Protein AF-A0A2K4FHA2-F1 (afdb_monomer_lite)

pLDDT: mean 77.06, std 17.83, range [34.06, 94.88]

Foldseek 3Di:
DDDDDAADCPVQFDDPVRVQVVLCVVLVNPDWDDWDADPQFGTKTWDQDPLGIKIWGFGQPPPPDPAIKIKIFARCSVVVHPDTDIRITGHHDD

Structure (mmCIF, N/CA/C/O backbone):
data_AF-A0A2K4FHA2-F1
#
_entry.id   AF-A0A2K4FHA2-F1
#
loop_
_atom_site.group_PDB
_atom_site.id
_atom_site.type_symbol
_atom_site.label_atom_id
_atom_site.label_alt_id
_atom_site.label_comp_id
_atom_site.label_asym_id
_atom_site.label_entity_id
_atom_site.label_seq_id
_atom_site.pdbx_PDB_ins_code
_atom_site.Cartn_x
_atom_site.Cartn_y
_atom_site.Cartn_z
_atom_site.occupancy
_atom_site.B_iso_or_equiv
_atom_site.auth_seq_id
_atom_site.auth_comp_id
_atom_site.auth_asym_id
_atom_site.auth_atom_id
_atom_site.pdbx_PDB_model_num
ATOM 1 N N . MET A 1 1 ? 4.960 15.820 13.694 1.00 34.12 1 MET A N 1
ATOM 2 C CA . MET A 1 1 ? 4.638 16.359 12.355 1.00 34.12 1 MET A CA 1
ATOM 3 C C . MET A 1 1 ? 3.857 15.300 11.594 1.00 34.12 1 MET A C 1
ATOM 5 O O . MET A 1 1 ? 4.379 14.211 11.418 1.00 34.12 1 MET A O 1
ATOM 9 N N . ARG A 1 2 ? 2.606 15.574 11.211 1.00 34.06 2 ARG A N 1
ATOM 10 C CA . ARG A 1 2 ? 1.860 14.759 10.237 1.00 34.06 2 ARG A CA 1
ATOM 11 C C . ARG A 1 2 ? 2.065 15.405 8.865 1.00 34.06 2 ARG A C 1
ATOM 13 O O . ARG A 1 2 ? 1.871 16.620 8.794 1.00 34.06 2 ARG A O 1
ATOM 20 N N . PRO A 1 3 ? 2.449 14.678 7.803 1.00 38.53 3 PRO A N 1
ATOM 21 C CA . PRO A 1 3 ? 2.496 15.283 6.487 1.00 38.53 3 PRO A CA 1
ATOM 22 C C . PRO A 1 3 ? 1.062 15.492 6.000 1.00 38.53 3 PRO A C 1
ATOM 24 O O . PRO A 1 3 ? 0.303 14.541 5.811 1.00 38.53 3 PRO A O 1
ATOM 27 N N . ALA A 1 4 ? 0.692 16.759 5.832 1.00 39.78 4 ALA A N 1
ATOM 28 C CA . ALA A 1 4 ? -0.410 17.147 4.972 1.00 39.78 4 ALA A CA 1
ATOM 29 C C . ALA A 1 4 ? 0.001 16.800 3.533 1.00 39.78 4 ALA A C 1
ATOM 31 O O . ALA A 1 4 ? 1.063 17.226 3.086 1.00 39.78 4 ALA A O 1
ATOM 32 N N . ASN A 1 5 ? -0.838 16.029 2.838 1.00 40.69 5 ASN A N 1
ATOM 33 C CA . ASN A 1 5 ? -0.672 15.576 1.450 1.00 40.69 5 ASN A CA 1
ATOM 34 C C . ASN A 1 5 ? 0.266 14.365 1.254 1.00 40.69 5 ASN A C 1
ATOM 36 O O . ASN A 1 5 ? 1.342 14.478 0.683 1.00 40.69 5 ASN A O 1
ATOM 40 N N . GLY A 1 6 ? -0.182 13.187 1.696 1.00 41.66 6 GLY A N 1
ATOM 41 C CA . GLY A 1 6 ? -0.290 11.972 0.864 1.00 41.66 6 GLY A CA 1
ATOM 42 C C . GLY A 1 6 ? 0.917 11.344 0.147 1.00 41.66 6 GLY A C 1
ATOM 43 O O . GLY A 1 6 ? 0.723 10.288 -0.439 1.00 41.66 6 GLY A O 1
ATOM 44 N N . CYS A 1 7 ? 2.124 11.900 0.185 1.00 43.84 7 CYS A N 1
ATOM 45 C CA . CYS A 1 7 ? 3.322 11.273 -0.376 1.00 43.84 7 CYS A CA 1
ATOM 46 C C . CYS A 1 7 ? 4.504 11.561 0.555 1.00 43.84 7 CYS A C 1
ATOM 48 O O . CYS A 1 7 ? 4.885 12.727 0.688 1.00 43.84 7 CYS A O 1
ATOM 50 N N . PRO A 1 8 ? 5.114 10.550 1.201 1.00 49.47 8 PRO A N 1
ATOM 51 C CA . PRO A 1 8 ? 6.426 10.748 1.795 1.00 49.47 8 PRO A CA 1
ATOM 52 C C . PRO A 1 8 ? 7.362 11.174 0.657 1.00 49.47 8 PRO A C 1
ATOM 54 O O . PRO A 1 8 ? 7.444 10.493 -0.366 1.00 49.47 8 PRO A O 1
ATOM 57 N N . LEU A 1 9 ? 7.996 12.343 0.782 1.00 47.25 9 LEU A N 1
ATOM 58 C CA . LEU A 1 9 ? 9.022 12.788 -0.156 1.00 47.25 9 LEU A CA 1
ATOM 59 C C . LEU A 1 9 ? 10.210 11.820 -0.063 1.00 47.25 9 LEU A C 1
ATOM 61 O O . LEU A 1 9 ? 11.130 12.028 0.723 1.00 47.25 9 LEU A O 1
ATOM 65 N N . PHE A 1 10 ? 10.207 10.766 -0.873 1.00 55.12 10 PHE A N 1
ATOM 66 C CA . PHE A 1 10 ? 11.429 10.045 -1.204 1.00 55.12 10 PHE A CA 1
ATOM 67 C C . PHE A 1 10 ? 12.145 10.883 -2.260 1.00 55.12 10 PHE A C 1
ATOM 69 O O . PHE A 1 10 ? 11.933 10.708 -3.458 1.00 55.12 10 PHE A O 1
ATOM 76 N N . SER A 1 11 ? 12.939 11.859 -1.819 1.00 49.31 11 SER A N 1
ATOM 77 C CA . SER A 1 11 ? 13.608 12.852 -2.676 1.00 49.31 11 SER A CA 1
ATOM 78 C C . SER A 1 11 ? 14.547 12.248 -3.738 1.00 49.31 11 SER A C 1
ATOM 80 O O . SER A 1 11 ? 15.005 12.966 -4.623 1.00 49.31 11 SER A O 1
ATOM 82 N N . SER A 1 12 ? 14.808 10.938 -3.679 1.00 57.34 12 SER A N 1
ATOM 83 C CA . SER A 1 12 ? 15.630 10.176 -4.631 1.00 57.34 12 SER A CA 1
ATOM 84 C C . SER A 1 12 ? 14.922 8.926 -5.185 1.00 57.34 12 SER A C 1
ATOM 86 O O . SER A 1 12 ? 15.545 8.119 -5.866 1.00 57.34 12 SER A O 1
ATOM 88 N N . GLY A 1 13 ? 13.617 8.777 -4.928 1.00 66.06 13 GLY A N 1
ATOM 89 C CA . GLY A 1 13 ? 12.881 7.524 -5.108 1.00 66.06 13 GLY A CA 1
ATOM 90 C C . GLY A 1 13 ? 13.014 6.606 -3.890 1.00 66.06 13 GLY A C 1
ATOM 91 O O . GLY A 1 13 ? 13.985 6.692 -3.144 1.00 66.06 13 GLY A O 1
ATOM 92 N N . ALA A 1 14 ? 12.000 5.778 -3.647 1.00 73.81 14 ALA A N 1
ATOM 93 C CA . ALA A 1 14 ? 12.005 4.869 -2.502 1.00 73.81 14 ALA A CA 1
ATOM 94 C C . ALA A 1 14 ? 12.823 3.613 -2.822 1.00 73.81 14 ALA A C 1
ATOM 96 O O . ALA A 1 14 ? 12.814 3.144 -3.959 1.00 73.81 14 ALA A O 1
ATOM 97 N N . THR A 1 15 ? 13.488 3.036 -1.829 1.00 81.94 15 THR A N 1
ATOM 98 C CA . THR A 1 15 ? 14.054 1.683 -1.919 1.00 81.94 15 THR A CA 1
ATOM 99 C C . THR A 1 15 ? 13.021 0.632 -1.508 1.00 81.94 15 THR A C 1
ATOM 101 O O . THR A 1 15 ? 12.103 0.911 -0.735 1.00 81.94 15 THR A O 1
ATOM 104 N N . ASP A 1 16 ? 13.181 -0.619 -1.956 1.00 82.94 16 ASP A N 1
ATOM 105 C CA . ASP A 1 16 ? 12.325 -1.733 -1.519 1.00 82.94 16 ASP A CA 1
ATOM 106 C C . ASP A 1 16 ? 12.269 -1.879 0.010 1.00 82.94 16 ASP A C 1
ATOM 108 O O . ASP A 1 16 ? 11.233 -2.255 0.560 1.00 82.94 16 ASP A O 1
ATOM 112 N N . VAL A 1 17 ? 13.379 -1.589 0.698 1.00 84.75 17 VAL A N 1
ATOM 113 C CA . VAL A 1 17 ? 13.472 -1.668 2.162 1.00 84.75 17 VAL A CA 1
ATOM 114 C C . VAL A 1 17 ? 12.603 -0.596 2.812 1.00 84.75 17 VAL A C 1
ATOM 116 O O . VAL A 1 17 ? 11.794 -0.922 3.678 1.00 84.75 17 VAL A O 1
ATOM 119 N N . GLU A 1 18 ? 12.705 0.654 2.359 1.00 86.06 18 GLU A N 1
ATOM 120 C CA . GLU A 1 18 ? 11.915 1.765 2.901 1.00 86.06 18 GLU A CA 1
ATOM 121 C C . GLU A 1 18 ? 10.418 1.570 2.670 1.00 86.06 18 GLU A C 1
ATOM 123 O O . GLU A 1 18 ? 9.619 1.807 3.574 1.00 86.06 18 GLU A O 1
ATOM 128 N N . VAL A 1 19 ? 10.021 1.081 1.491 1.00 87.19 19 VAL A N 1
ATOM 129 C CA . VAL A 1 19 ? 8.608 0.803 1.206 1.00 87.19 19 VAL A CA 1
ATOM 130 C C . VAL A 1 19 ? 8.062 -0.286 2.131 1.00 87.19 19 VAL A C 1
ATOM 132 O O . VAL A 1 19 ? 6.970 -0.146 2.685 1.00 87.19 19 VAL A O 1
ATOM 135 N N . LYS A 1 20 ? 8.812 -1.377 2.323 1.00 89.00 20 LYS A N 1
ATOM 136 C CA . LYS A 1 20 ? 8.404 -2.484 3.202 1.00 89.00 20 LYS A CA 1
ATOM 137 C C . LYS A 1 20 ? 8.357 -2.054 4.667 1.00 89.00 20 LYS A C 1
ATOM 139 O O . LYS A 1 20 ? 7.439 -2.450 5.388 1.00 89.00 20 LYS A O 1
ATOM 144 N N . GLN A 1 21 ? 9.307 -1.227 5.100 1.00 89.31 21 GLN A N 1
ATOM 145 C CA . GLN A 1 21 ? 9.303 -0.657 6.443 1.00 89.31 21 GLN A CA 1
ATOM 146 C C . GLN A 1 21 ? 8.085 0.247 6.643 1.00 89.31 21 GLN A C 1
ATOM 148 O O . GLN A 1 21 ? 7.322 0.029 7.581 1.00 89.31 21 GLN A O 1
ATOM 153 N N . TYR A 1 22 ? 7.834 1.175 5.716 1.00 89.81 22 TYR A N 1
ATOM 154 C CA . TYR A 1 22 ? 6.661 2.045 5.761 1.00 89.81 22 TYR A CA 1
ATOM 155 C C . TYR A 1 22 ? 5.354 1.243 5.806 1.00 89.81 22 TYR A C 1
ATOM 157 O O . TYR A 1 22 ? 4.464 1.551 6.591 1.00 89.81 22 TYR A O 1
ATOM 165 N N . PHE A 1 23 ? 5.234 0.174 5.013 1.00 91.56 23 PHE A N 1
ATOM 166 C CA . PHE A 1 23 ? 4.065 -0.709 5.050 1.00 91.56 23 PHE A CA 1
ATOM 167 C C . PHE A 1 23 ? 3.902 -1.434 6.396 1.00 91.56 23 PHE A C 1
ATOM 169 O O . PHE A 1 23 ? 2.782 -1.595 6.884 1.00 91.56 23 PHE A O 1
ATOM 176 N N . SER A 1 24 ? 5.003 -1.849 7.024 1.00 91.06 24 SER A N 1
ATOM 177 C CA . SER A 1 24 ? 4.969 -2.486 8.350 1.00 91.06 24 SER A CA 1
ATOM 178 C C . SER A 1 24 ? 4.509 -1.494 9.423 1.00 91.06 24 SER A C 1
ATOM 180 O O . SER A 1 24 ? 3.615 -1.806 10.207 1.00 91.06 24 SER A O 1
ATOM 182 N N . GLU A 1 25 ? 5.047 -0.272 9.397 1.00 90.75 25 GLU A N 1
ATOM 183 C CA . GLU A 1 25 ? 4.657 0.823 10.293 1.00 90.75 25 GLU A CA 1
ATOM 184 C C . GLU A 1 25 ? 3.187 1.222 10.098 1.00 90.75 25 GLU A C 1
ATOM 186 O O . GLU A 1 25 ? 2.448 1.350 11.073 1.00 90.75 25 GLU A O 1
ATOM 191 N N . LEU A 1 26 ? 2.737 1.348 8.844 1.00 89.75 26 LEU A N 1
ATOM 192 C CA . LEU A 1 26 ? 1.358 1.699 8.495 1.00 89.75 26 LEU A CA 1
ATOM 193 C C . LEU A 1 26 ? 0.347 0.662 8.998 1.00 89.75 26 LEU A C 1
ATOM 195 O O . LEU A 1 26 ? -0.752 1.020 9.410 1.00 89.75 26 LEU A O 1
ATOM 199 N N . THR A 1 27 ? 0.708 -0.619 8.952 1.00 90.50 27 THR A N 1
ATOM 200 C CA . THR A 1 27 ? -0.183 -1.723 9.334 1.00 90.50 27 THR A CA 1
ATOM 201 C C . THR A 1 27 ? -0.058 -2.130 10.802 1.00 90.50 27 THR A C 1
ATOM 203 O O . THR A 1 27 ? -0.797 -3.004 11.253 1.00 90.50 27 THR A O 1
ATOM 206 N N . GLY A 1 28 ? 0.881 -1.537 11.549 1.00 88.50 28 GLY A N 1
ATOM 207 C CA . GLY A 1 28 ? 1.191 -1.930 12.925 1.00 88.50 28 GLY A CA 1
ATOM 208 C C . GLY A 1 28 ? 1.762 -3.348 13.051 1.00 88.50 28 GLY A C 1
ATOM 209 O O . GLY A 1 28 ? 1.751 -3.917 14.142 1.00 88.50 28 GLY A O 1
ATOM 210 N N . SER A 1 29 ? 2.241 -3.940 11.953 1.00 84.25 29 SER A N 1
ATOM 211 C CA . SER A 1 29 ? 2.824 -5.282 11.965 1.00 84.25 29 SER A CA 1
ATOM 212 C C . SER A 1 29 ? 4.284 -5.231 12.391 1.00 84.25 29 SER A C 1
ATOM 214 O O . SER A 1 29 ? 5.099 -4.546 11.781 1.00 84.25 29 SER A O 1
ATOM 216 N N . THR A 1 30 ? 4.645 -6.016 13.409 1.00 79.00 30 THR A N 1
ATOM 217 C CA . THR A 1 30 ? 6.032 -6.133 13.897 1.00 79.00 30 THR A CA 1
ATOM 218 C C . THR A 1 30 ? 6.963 -6.778 12.865 1.00 79.00 30 THR A C 1
ATOM 220 O O . THR A 1 30 ? 8.183 -6.661 12.954 1.00 79.00 30 THR A O 1
ATOM 223 N N . SER A 1 31 ? 6.412 -7.495 11.885 1.00 80.19 31 SER A N 1
ATOM 224 C CA . SER A 1 31 ? 7.171 -8.109 10.798 1.00 80.19 31 SER A CA 1
ATOM 225 C C . SER A 1 31 ? 6.328 -8.200 9.534 1.00 80.19 31 SER A C 1
ATOM 227 O O . SER A 1 31 ? 5.122 -8.441 9.594 1.00 80.19 31 SER A O 1
ATOM 229 N N . LEU A 1 32 ? 6.984 -8.032 8.388 1.00 85.44 32 LEU A N 1
ATOM 230 C CA . LEU A 1 32 ? 6.359 -8.187 7.083 1.00 85.44 32 LEU A CA 1
ATOM 231 C C . LEU A 1 32 ? 5.948 -9.663 6.887 1.00 85.44 32 LEU A C 1
ATOM 233 O O . LEU A 1 32 ? 6.773 -10.550 7.130 1.00 85.44 32 LEU A O 1
ATOM 237 N N . PRO A 1 33 ? 4.717 -9.960 6.439 1.00 88.69 33 PRO A N 1
ATOM 238 C CA . PRO A 1 33 ? 4.316 -11.330 6.132 1.00 88.69 33 PRO A CA 1
ATOM 239 C C . PRO A 1 33 ? 5.146 -11.907 4.976 1.00 88.69 33 PRO A C 1
ATOM 241 O O . PRO A 1 33 ? 5.773 -11.175 4.208 1.00 88.69 33 PRO A O 1
ATOM 244 N N . SER A 1 34 ? 5.128 -13.230 4.811 1.00 89.19 34 SER A N 1
ATOM 245 C CA . SER A 1 34 ? 5.765 -13.859 3.650 1.00 89.19 34 SER A CA 1
ATOM 246 C C . SER A 1 34 ? 5.124 -13.360 2.344 1.00 89.19 34 SER A C 1
ATOM 248 O O . SER A 1 34 ? 3.890 -13.314 2.258 1.00 89.19 34 SER A O 1
ATOM 250 N N . PRO A 1 35 ? 5.927 -12.998 1.326 1.00 90.50 35 PRO A N 1
ATOM 251 C CA . PRO A 1 35 ? 5.394 -12.551 0.048 1.00 90.50 35 PRO A CA 1
ATOM 252 C C . PRO A 1 35 ? 4.620 -13.670 -0.646 1.00 90.50 35 PRO A C 1
ATOM 254 O O . PRO A 1 35 ? 4.989 -14.844 -0.590 1.00 90.50 35 PRO A O 1
ATOM 257 N N . ARG A 1 36 ? 3.567 -13.282 -1.361 1.00 91.12 36 ARG A N 1
ATOM 258 C CA . ARG A 1 36 ? 2.901 -14.103 -2.370 1.00 91.12 36 ARG A CA 1
ATOM 259 C C . ARG A 1 36 ? 3.361 -13.637 -3.743 1.00 91.12 36 ARG A C 1
ATOM 261 O O . ARG A 1 36 ? 2.961 -12.566 -4.197 1.00 91.12 36 ARG A O 1
ATOM 268 N N . THR A 1 37 ? 4.181 -14.445 -4.400 1.00 87.75 37 THR A N 1
ATOM 269 C CA . THR A 1 37 ? 4.640 -14.170 -5.762 1.00 87.75 37 THR A CA 1
ATOM 270 C C . THR A 1 37 ? 3.553 -14.536 -6.765 1.00 87.75 37 THR A C 1
ATOM 272 O O . THR A 1 37 ? 3.077 -15.670 -6.803 1.00 87.75 37 THR A O 1
ATOM 275 N N . ILE A 1 38 ? 3.168 -13.578 -7.604 1.00 84.00 38 ILE A N 1
ATOM 276 C CA . ILE A 1 38 ? 2.260 -13.793 -8.727 1.00 84.00 38 ILE A CA 1
ATOM 277 C C . ILE A 1 38 ? 3.091 -13.886 -10.004 1.00 84.00 38 ILE A C 1
ATOM 279 O O . ILE A 1 38 ? 3.712 -12.906 -10.426 1.00 84.00 38 ILE A O 1
ATOM 283 N N . SER A 1 39 ? 3.095 -15.066 -10.630 1.00 81.12 39 SER A N 1
ATOM 284 C CA . SER A 1 39 ? 3.849 -15.333 -11.858 1.00 81.12 39 SER A CA 1
ATOM 285 C C . SER A 1 39 ? 3.561 -14.282 -12.934 1.00 81.12 39 SER A C 1
ATOM 287 O O . SER A 1 39 ? 2.409 -14.030 -13.283 1.00 81.12 39 SER A O 1
ATOM 289 N N . GLY A 1 40 ? 4.623 -13.652 -13.444 1.00 79.31 40 GLY A N 1
ATOM 290 C CA . GLY A 1 40 ? 4.542 -12.622 -14.484 1.00 79.31 40 GLY A CA 1
ATOM 291 C C . GLY A 1 40 ? 4.045 -11.245 -14.022 1.00 79.31 40 GLY A C 1
ATOM 292 O O . GLY A 1 40 ? 3.940 -10.354 -14.860 1.00 79.31 40 GLY A O 1
ATOM 293 N N . LYS A 1 41 ? 3.745 -11.045 -12.729 1.00 78.12 41 LYS A N 1
ATOM 294 C CA . LYS A 1 41 ? 3.332 -9.739 -12.180 1.00 78.12 41 LYS A CA 1
ATOM 295 C C . LYS A 1 41 ? 4.290 -9.209 -11.118 1.00 78.12 41 LYS A C 1
ATOM 297 O O . LYS A 1 41 ? 4.668 -8.049 -11.216 1.00 78.12 41 LYS A O 1
ATOM 302 N N . GLY A 1 42 ? 4.685 -10.044 -10.155 1.00 83.69 42 GLY A N 1
ATOM 303 C CA . GLY A 1 42 ? 5.587 -9.684 -9.055 1.00 83.69 42 GLY A CA 1
ATOM 304 C C . GLY A 1 42 ? 5.035 -10.078 -7.684 1.00 83.69 42 GLY A C 1
ATOM 305 O O . GLY A 1 42 ? 4.145 -10.926 -7.592 1.00 83.69 42 GLY A O 1
ATOM 306 N N . ASP A 1 43 ? 5.574 -9.486 -6.620 1.00 88.00 43 ASP A N 1
ATOM 307 C CA . ASP A 1 43 ? 5.268 -9.874 -5.238 1.00 88.00 43 ASP A CA 1
ATOM 308 C C . ASP A 1 43 ? 4.144 -9.050 -4.610 1.00 88.00 43 ASP A C 1
ATOM 310 O O . ASP A 1 43 ? 3.992 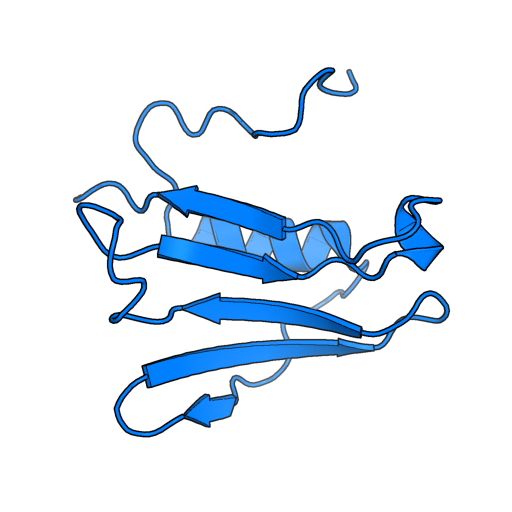-7.851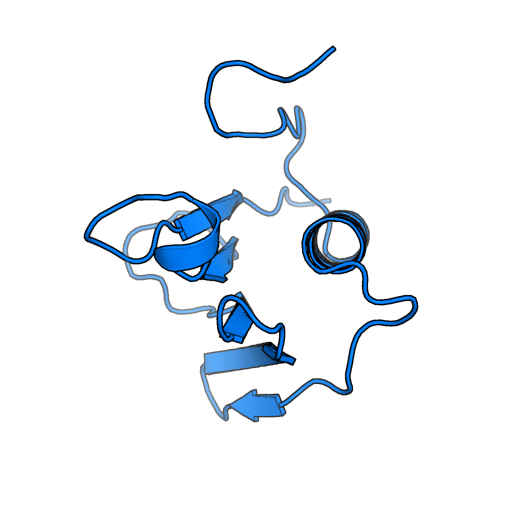 -4.870 1.00 88.00 43 ASP A O 1
ATOM 314 N N . ILE A 1 44 ? 3.381 -9.712 -3.737 1.00 91.56 44 ILE A N 1
ATOM 315 C CA . ILE A 1 44 ? 2.322 -9.110 -2.931 1.00 91.56 44 ILE A CA 1
ATOM 316 C C . ILE A 1 44 ? 2.507 -9.477 -1.457 1.00 91.56 44 ILE A C 1
ATOM 318 O O . ILE A 1 44 ? 2.692 -10.643 -1.115 1.00 91.56 44 ILE A O 1
ATOM 322 N N . TYR A 1 45 ? 2.361 -8.494 -0.579 1.00 93.31 45 TYR A N 1
ATOM 323 C CA . TYR A 1 45 ? 2.263 -8.660 0.866 1.00 93.31 45 TYR A CA 1
ATOM 324 C C . TYR A 1 45 ? 0.873 -8.236 1.321 1.00 93.31 45 TYR A C 1
ATOM 326 O O . TYR A 1 45 ? 0.383 -7.186 0.910 1.00 93.31 45 TYR A O 1
ATOM 334 N N . VAL A 1 46 ? 0.234 -9.040 2.168 1.00 94.38 46 VAL A N 1
ATOM 335 C CA . VAL A 1 46 ? -1.114 -8.753 2.675 1.00 94.38 46 VAL A CA 1
ATOM 336 C C . VAL A 1 46 ? -1.094 -8.806 4.190 1.00 94.38 46 VAL A C 1
ATOM 338 O O . VAL A 1 46 ? -0.725 -9.832 4.759 1.00 94.38 46 VAL A O 1
ATOM 341 N N . VAL A 1 47 ? -1.528 -7.720 4.823 1.00 94.50 47 VAL A N 1
ATOM 342 C CA . VAL A 1 47 ? -1.757 -7.655 6.267 1.00 94.50 47 VAL A CA 1
ATOM 343 C C . VAL A 1 47 ? -3.238 -7.404 6.509 1.00 94.50 47 VAL A C 1
ATOM 345 O O . VAL A 1 47 ? -3.808 -6.440 5.997 1.00 94.50 47 VAL A O 1
ATOM 348 N N . SER A 1 48 ? -3.858 -8.277 7.296 1.00 92.69 48 SER A N 1
ATOM 349 C CA . SER A 1 48 ? -5.244 -8.121 7.728 1.00 92.69 48 SER A CA 1
ATOM 350 C C . SER A 1 48 ? -5.297 -7.352 9.040 1.00 92.69 48 SER A C 1
ATOM 352 O O . SER A 1 48 ? -4.699 -7.769 10.030 1.00 92.69 48 SER A O 1
ATOM 354 N N . THR A 1 49 ? -6.041 -6.250 9.055 1.00 89.38 49 THR A N 1
ATOM 355 C CA . THR A 1 49 ? -6.342 -5.468 10.257 1.00 89.38 49 THR A CA 1
ATOM 356 C C . THR A 1 49 ? -7.858 -5.459 10.500 1.00 89.38 49 THR A C 1
ATOM 358 O O . THR A 1 49 ? -8.626 -5.833 9.607 1.00 89.38 49 THR A O 1
ATOM 361 N N . PRO A 1 50 ? -8.336 -5.018 11.680 1.00 90.94 50 PRO A N 1
ATOM 362 C CA . PRO A 1 50 ? -9.771 -4.842 11.929 1.00 90.94 50 PRO A CA 1
ATOM 363 C C . PRO A 1 50 ? -10.463 -3.887 10.943 1.00 90.94 50 PRO A C 1
ATOM 365 O O . PRO A 1 50 ? -11.667 -3.983 10.728 1.00 90.94 50 PRO A O 1
ATOM 368 N N . GLU A 1 51 ? -9.704 -2.980 10.327 1.00 88.44 51 GLU A N 1
ATOM 369 C CA . GLU A 1 51 ? -10.197 -2.012 9.342 1.00 88.44 51 GLU A CA 1
ATOM 370 C C . GLU A 1 51 ? -10.210 -2.585 7.914 1.00 88.44 51 GLU A C 1
ATOM 372 O O . GLU A 1 51 ? -10.736 -1.963 6.992 1.00 88.44 51 GLU A O 1
ATOM 377 N N . GLY A 1 52 ? -9.649 -3.778 7.712 1.00 91.69 52 GLY A N 1
ATOM 378 C CA . GLY A 1 52 ? -9.597 -4.469 6.431 1.00 91.69 52 GLY A CA 1
ATOM 379 C C . GLY A 1 52 ? -8.183 -4.875 6.030 1.00 91.69 52 GLY A C 1
ATOM 380 O O . GLY A 1 52 ? -7.240 -4.850 6.817 1.00 91.69 52 GLY A O 1
ATOM 381 N N . ASN A 1 53 ? -8.037 -5.282 4.771 1.00 94.12 53 ASN A N 1
ATOM 382 C CA . ASN A 1 53 ? -6.760 -5.760 4.256 1.00 94.12 53 ASN A CA 1
ATOM 383 C C . ASN A 1 53 ? -5.960 -4.615 3.643 1.00 94.12 53 ASN A C 1
ATOM 385 O O . ASN A 1 53 ? -6.407 -3.984 2.685 1.00 94.12 53 ASN A O 1
ATOM 389 N N . TYR A 1 54 ? -4.752 -4.425 4.153 1.00 94.88 54 TYR A N 1
ATOM 390 C CA . TYR A 1 54 ? -3.719 -3.631 3.512 1.00 94.88 54 TYR A CA 1
ATOM 391 C C . TYR A 1 54 ? -2.919 -4.530 2.575 1.00 94.88 54 TYR A C 1
ATOM 393 O O . TYR A 1 54 ? -2.520 -5.633 2.958 1.00 94.88 54 TYR A O 1
ATOM 401 N N . THR A 1 55 ? -2.682 -4.070 1.348 1.00 94.38 55 THR A N 1
ATOM 402 C CA . THR A 1 55 ? -1.960 -4.850 0.333 1.00 94.38 55 THR A CA 1
ATOM 403 C C . THR A 1 55 ? -0.805 -4.039 -0.227 1.00 94.38 55 THR A C 1
ATOM 405 O O . THR A 1 55 ? -1.033 -2.980 -0.789 1.00 94.38 55 THR A O 1
ATOM 408 N N . LEU A 1 56 ? 0.424 -4.536 -0.107 1.00 93.12 56 LEU A N 1
ATOM 409 C CA . LEU A 1 56 ? 1.605 -3.974 -0.760 1.00 93.12 56 LEU A CA 1
ATOM 410 C C . LEU A 1 56 ? 1.944 -4.823 -1.987 1.00 93.12 56 LEU A C 1
ATOM 412 O O . LEU A 1 56 ? 2.157 -6.024 -1.853 1.00 93.12 56 LEU A O 1
ATOM 416 N N . ARG A 1 57 ? 2.016 -4.215 -3.172 1.00 90.81 57 ARG A N 1
ATOM 417 C CA . ARG A 1 57 ? 2.262 -4.904 -4.450 1.00 90.81 57 ARG A CA 1
ATOM 418 C C . ARG A 1 57 ? 3.371 -4.240 -5.262 1.00 90.81 57 ARG A C 1
ATOM 420 O O . ARG A 1 57 ? 3.388 -3.016 -5.378 1.00 90.81 57 ARG A O 1
ATOM 427 N N . ASN A 1 58 ? 4.243 -5.04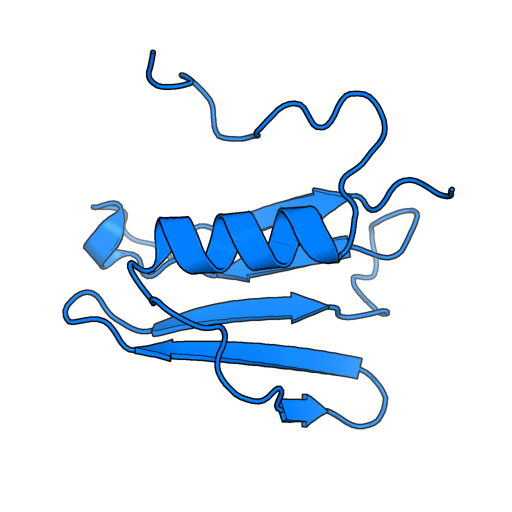9 -5.860 1.00 82.81 58 ASN A N 1
ATOM 428 C CA . ASN A 1 58 ? 5.225 -4.627 -6.865 1.00 82.81 58 ASN A CA 1
ATOM 429 C C . ASN A 1 58 ? 4.852 -5.248 -8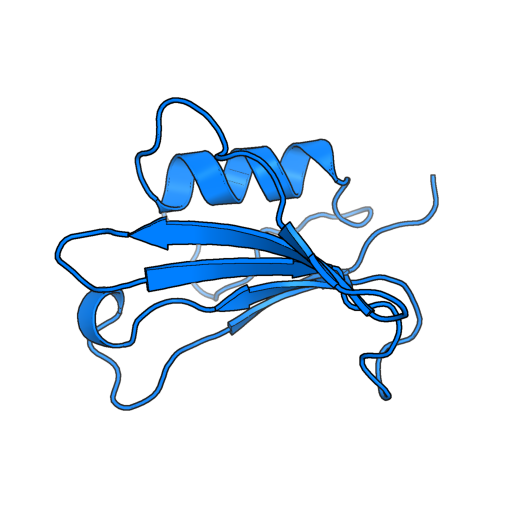.204 1.00 82.81 58 ASN A C 1
ATOM 431 O O . ASN A 1 58 ? 5.250 -6.374 -8.496 1.00 82.81 58 ASN A O 1
ATOM 435 N N . PHE A 1 59 ? 4.031 -4.553 -8.989 1.00 76.12 59 PHE A N 1
ATOM 436 C CA . PHE A 1 59 ? 3.658 -5.031 -10.314 1.00 76.12 59 PHE A CA 1
ATOM 437 C C . PHE A 1 59 ? 4.490 -4.334 -11.378 1.00 76.12 59 PHE A C 1
ATOM 439 O O . PHE A 1 59 ? 4.391 -3.127 -11.560 1.00 76.12 59 PHE A O 1
ATOM 446 N N . SER A 1 60 ? 5.271 -5.110 -12.130 1.00 58.16 60 SER A N 1
ATOM 447 C CA . SER A 1 60 ? 6.133 -4.590 -13.202 1.00 58.16 60 SER A CA 1
ATOM 448 C C . SER A 1 60 ? 5.354 -4.045 -14.411 1.00 58.16 60 SER A C 1
ATOM 450 O O . SER A 1 60 ? 5.948 -3.473 -15.319 1.00 58.16 60 SER A O 1
ATOM 452 N N . SER A 1 61 ? 4.029 -4.226 -14.438 1.00 53.22 61 SER A N 1
ATOM 453 C CA . SER A 1 61 ? 3.146 -3.884 -15.554 1.00 53.22 61 SER A CA 1
ATOM 454 C C . SER A 1 61 ? 2.156 -2.755 -15.245 1.00 53.22 61 SER A C 1
ATOM 456 O O . SER A 1 61 ? 1.095 -2.716 -15.869 1.00 53.22 61 SER A O 1
ATOM 458 N N . SER A 1 62 ? 2.423 -1.859 -14.287 1.00 52.94 62 SER A N 1
ATOM 459 C CA . SER A 1 62 ? 1.649 -0.614 -14.151 1.00 52.94 62 SER A CA 1
ATOM 460 C C . SER A 1 62 ? 1.848 0.212 -15.427 1.00 52.94 62 SER A C 1
ATOM 462 O O . SER A 1 62 ? 2.786 0.993 -15.561 1.00 52.94 62 SER A O 1
ATOM 464 N N . SER A 1 63 ? 0.972 -0.023 -16.404 1.00 44.59 63 SER A N 1
ATOM 465 C CA . SER A 1 63 ? 1.049 0.328 -17.828 1.00 44.59 63 SER A CA 1
ATOM 466 C C . SER A 1 63 ? 0.905 1.828 -18.133 1.00 44.59 63 SER A C 1
ATOM 468 O O . SER A 1 63 ? 0.313 2.218 -19.133 1.00 44.59 63 SER A O 1
ATOM 470 N N . GLY A 1 64 ? 1.452 2.677 -17.268 1.00 51.00 64 GLY A N 1
ATOM 471 C CA . GLY A 1 64 ? 1.486 4.130 -17.410 1.00 51.00 64 GLY A CA 1
ATOM 472 C C . GLY A 1 64 ? 2.541 4.823 -16.541 1.00 51.00 64 GLY A C 1
ATOM 473 O O . GLY A 1 64 ? 2.546 6.047 -16.482 1.00 51.00 64 GLY A O 1
ATOM 474 N N . GLN A 1 65 ? 3.422 4.079 -15.859 1.00 50.44 65 GLN A N 1
ATOM 475 C CA . GLN A 1 65 ? 4.505 4.641 -15.048 1.00 50.44 65 GLN A CA 1
ATOM 476 C C . GLN A 1 65 ? 5.868 4.294 -15.646 1.00 50.44 65 GLN A C 1
ATOM 478 O O . GLN A 1 65 ? 6.149 3.154 -16.009 1.00 50.44 65 GLN A O 1
ATOM 483 N N . THR A 1 66 ? 6.724 5.305 -15.751 1.00 52.62 66 THR A N 1
ATOM 484 C CA . THR A 1 66 ? 8.125 5.197 -16.160 1.00 52.62 66 THR A CA 1
ATOM 485 C C . THR A 1 66 ? 8.944 4.524 -15.052 1.00 52.62 66 THR A C 1
ATOM 487 O O . THR A 1 66 ? 9.687 5.196 -14.343 1.00 52.62 66 THR A O 1
ATOM 490 N N . GLY A 1 67 ? 8.785 3.210 -14.871 1.00 57.78 67 GLY A N 1
ATOM 491 C CA . GLY A 1 67 ? 9.630 2.395 -13.990 1.00 57.78 67 GLY A CA 1
ATOM 492 C C . GLY A 1 67 ? 8.879 1.520 -12.977 1.00 57.78 67 GLY A C 1
ATOM 493 O O . GLY A 1 67 ? 7.662 1.642 -12.829 1.00 57.78 67 GLY A O 1
ATOM 494 N N . PRO A 1 68 ? 9.604 0.614 -12.291 1.00 64.12 68 PRO A N 1
ATOM 495 C CA . PRO A 1 68 ? 9.046 -0.225 -11.235 1.00 64.12 68 PRO A CA 1
ATOM 496 C C . PRO A 1 68 ? 8.488 0.642 -10.101 1.00 64.12 68 PRO A C 1
ATOM 498 O O . PRO A 1 68 ? 9.134 1.585 -9.641 1.00 64.12 68 PRO A O 1
ATOM 501 N N . ALA A 1 69 ? 7.276 0.318 -9.656 1.00 75.06 69 ALA A N 1
ATOM 502 C CA . ALA A 1 69 ? 6.599 1.041 -8.594 1.00 75.06 69 ALA A CA 1
ATOM 503 C C . ALA A 1 69 ? 5.968 0.065 -7.606 1.00 75.06 69 ALA A C 1
ATOM 505 O O . ALA A 1 69 ? 5.290 -0.892 -7.992 1.00 75.06 69 ALA A O 1
ATOM 506 N N . TRP A 1 70 ? 6.141 0.354 -6.322 1.00 86.50 70 TRP A N 1
ATOM 507 C CA . TRP A 1 70 ? 5.355 -0.297 -5.289 1.00 86.50 70 TRP A CA 1
ATOM 508 C C . TRP A 1 70 ? 4.059 0.478 -5.070 1.00 86.50 70 TRP A C 1
ATOM 510 O O . TRP A 1 70 ? 4.031 1.707 -5.120 1.00 86.50 70 TRP A O 1
ATOM 520 N N . THR A 1 71 ? 2.970 -0.236 -4.822 1.00 88.44 71 THR A N 1
ATOM 521 C CA . THR A 1 71 ? 1.672 0.355 -4.481 1.00 88.44 71 THR A CA 1
ATOM 522 C C . THR A 1 71 ? 1.157 -0.265 -3.193 1.00 88.44 71 THR A C 1
ATOM 524 O O . THR A 1 71 ? 1.216 -1.484 -3.045 1.00 88.44 71 THR A O 1
ATOM 527 N N . ILE A 1 72 ? 0.643 0.559 -2.282 1.00 91.62 72 ILE A N 1
ATOM 528 C CA . ILE A 1 72 ? -0.108 0.118 -1.107 1.00 91.62 72 ILE A CA 1
ATOM 529 C C . ILE A 1 72 ? -1.587 0.413 -1.345 1.00 91.62 72 ILE A C 1
ATOM 531 O O . ILE A 1 72 ? -1.966 1.577 -1.455 1.00 91.62 72 ILE A O 1
ATOM 535 N N . ASP A 1 73 ? -2.414 -0.626 -1.399 1.00 92.31 73 ASP A N 1
ATOM 536 C CA . ASP A 1 73 ? -3.866 -0.509 -1.297 1.00 92.31 73 ASP A CA 1
ATOM 537 C C . ASP A 1 73 ? -4.245 -0.390 0.188 1.00 92.31 73 ASP A C 1
ATOM 539 O O . ASP A 1 73 ? -3.942 -1.282 0.990 1.00 92.31 73 ASP A O 1
ATOM 543 N N . VAL A 1 74 ? -4.910 0.707 0.553 1.00 92.94 74 VAL A N 1
ATOM 544 C CA . VAL A 1 74 ? -5.364 0.991 1.920 1.00 92.94 74 VAL A CA 1
ATOM 545 C C . VAL A 1 74 ? -6.877 0.757 2.004 1.00 92.94 74 VAL A C 1
ATOM 547 O O . VAL A 1 74 ? -7.623 1.222 1.135 1.00 92.94 74 VAL A O 1
ATOM 550 N N . PRO A 1 75 ? -7.385 0.048 3.027 1.00 92.38 75 PRO A N 1
ATOM 551 C CA . PRO A 1 75 ? -8.816 -0.160 3.169 1.00 92.38 75 PRO A CA 1
ATOM 552 C C . PRO A 1 75 ? -9.535 1.160 3.465 1.00 92.38 75 PRO A C 1
ATOM 554 O O . PRO A 1 75 ? -9.129 1.948 4.319 1.00 92.38 75 PRO A O 1
ATOM 557 N N . LYS A 1 76 ? -10.662 1.384 2.784 1.00 89.38 76 LYS A N 1
ATOM 558 C CA . LYS A 1 76 ? -11.476 2.600 2.929 1.00 89.38 76 LYS A CA 1
ATOM 559 C C . LYS A 1 76 ? -11.886 2.911 4.374 1.00 89.38 76 LYS A C 1
ATOM 561 O O . LYS A 1 76 ? -11.932 4.074 4.763 1.00 89.38 76 LYS A O 1
ATOM 566 N N . ALA A 1 77 ? -12.119 1.872 5.183 1.00 88.75 77 ALA A N 1
ATOM 567 C CA . ALA A 1 77 ? -12.495 2.024 6.586 1.00 88.75 77 ALA A CA 1
ATOM 568 C C . ALA A 1 77 ? -11.374 2.654 7.430 1.00 88.75 77 ALA A C 1
ATOM 570 O O . ALA A 1 77 ? -11.682 3.431 8.325 1.00 88.75 77 ALA A O 1
ATOM 571 N N . ALA A 1 78 ? -10.103 2.419 7.088 1.00 87.12 78 ALA A N 1
ATOM 572 C CA . ALA A 1 78 ? -8.963 3.019 7.783 1.00 87.12 78 ALA A CA 1
ATOM 573 C C . ALA A 1 78 ? -8.745 4.505 7.461 1.00 87.12 78 ALA A C 1
ATOM 575 O O . ALA A 1 78 ? -8.046 5.218 8.176 1.00 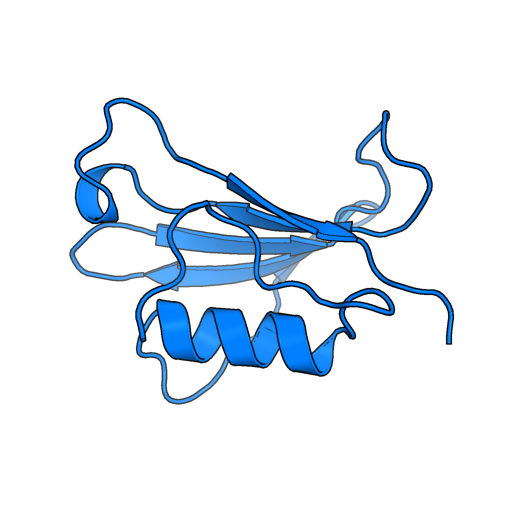87.12 78 ALA A O 1
ATOM 576 N N . THR A 1 79 ? -9.324 4.992 6.361 1.00 85.06 79 THR A N 1
ATOM 577 C CA . THR A 1 79 ? -9.176 6.391 5.921 1.00 85.06 79 THR A CA 1
ATOM 578 C C . THR A 1 79 ? -10.474 7.184 6.004 1.00 85.06 79 THR A C 1
ATOM 580 O O . THR A 1 79 ? -10.470 8.383 5.737 1.00 85.06 79 THR A O 1
ATOM 583 N N . GLY A 1 80 ? -11.590 6.538 6.361 1.00 86.44 80 GLY A N 1
ATOM 584 C CA . GLY A 1 80 ? -12.916 7.159 6.372 1.00 86.44 80 GLY A CA 1
ATOM 585 C C . GLY A 1 80 ? -13.411 7.575 4.982 1.00 86.44 80 GLY A C 1
ATOM 586 O O . GLY A 1 80 ? -14.273 8.444 4.873 1.00 86.44 80 GLY A O 1
ATOM 587 N N . THR A 1 81 ? -12.855 6.997 3.915 1.00 85.88 81 THR A N 1
ATOM 588 C CA . THR A 1 81 ? -13.207 7.323 2.527 1.00 85.88 81 THR A CA 1
ATOM 589 C C . THR A 1 81 ? -14.235 6.332 1.963 1.00 85.88 81 THR A C 1
ATOM 591 O O . THR A 1 81 ? -14.542 5.300 2.561 1.00 85.88 81 THR A O 1
ATOM 594 N N . THR A 1 82 ? -14.818 6.640 0.802 1.00 88.25 82 THR A N 1
ATOM 595 C CA . THR A 1 82 ? -15.785 5.754 0.119 1.00 88.25 82 THR A CA 1
ATOM 596 C C . THR A 1 82 ? -15.127 4.752 -0.835 1.00 88.25 82 THR A C 1
ATOM 598 O O . THR A 1 82 ? -15.773 3.789 -1.253 1.00 88.25 82 THR A O 1
ATOM 601 N N . TYR A 1 83 ? -13.846 4.946 -1.149 1.00 85.25 83 TYR A N 1
ATOM 602 C CA . TYR A 1 83 ? -13.027 4.140 -2.056 1.00 85.25 83 TYR A CA 1
ATOM 603 C C . TYR A 1 83 ? -11.791 3.619 -1.318 1.00 85.25 83 TYR A C 1
ATOM 605 O O . TYR A 1 83 ? -11.492 4.098 -0.237 1.00 85.25 83 TYR A O 1
ATOM 613 N N . ASN A 1 84 ? -11.064 2.649 -1.873 1.00 85.94 84 ASN A N 1
ATOM 614 C CA . ASN A 1 84 ? -9.801 2.197 -1.281 1.00 85.94 84 ASN A CA 1
ATOM 615 C C . ASN A 1 84 ? -8.666 3.087 -1.811 1.00 85.94 84 ASN A C 1
ATOM 617 O O . ASN A 1 84 ? -8.357 2.980 -3.001 1.00 85.94 84 ASN A O 1
ATOM 621 N N . PRO A 1 85 ? -8.087 3.997 -1.006 1.00 89.50 85 PRO A N 1
ATOM 622 C CA . PRO A 1 85 ? -7.001 4.837 -1.486 1.00 89.50 85 PRO A CA 1
ATOM 623 C C . PRO A 1 85 ? -5.738 4.021 -1.768 1.00 89.50 85 PRO A C 1
ATOM 625 O O . PRO A 1 85 ? -5.484 2.986 -1.152 1.00 89.50 85 PRO A O 1
ATOM 628 N N . GLU A 1 86 ? -4.932 4.526 -2.700 1.00 89.38 86 GLU A N 1
ATOM 629 C CA . GLU A 1 86 ? -3.646 3.946 -3.079 1.00 89.38 86 GLU A CA 1
ATOM 630 C C . GLU A 1 86 ? -2.503 4.889 -2.688 1.00 89.38 86 GLU A C 1
ATOM 632 O O . GLU A 1 86 ? -2.581 6.094 -2.935 1.00 89.38 86 GLU A O 1
ATOM 637 N N . ILE A 1 87 ? -1.408 4.338 -2.163 1.00 86.88 87 ILE A N 1
ATOM 638 C CA . ILE A 1 87 ? -0.135 5.051 -1.983 1.00 86.88 87 ILE A CA 1
ATOM 639 C C . ILE A 1 87 ? 0.872 4.467 -2.974 1.00 86.88 87 ILE A C 1
ATOM 641 O O . ILE A 1 87 ? 1.096 3.257 -2.972 1.00 86.88 87 ILE A O 1
ATOM 645 N N . LYS A 1 88 ? 1.465 5.302 -3.834 1.00 84.50 88 LYS A N 1
ATOM 646 C CA . LYS A 1 88 ? 2.375 4.867 -4.909 1.00 84.50 88 LYS A CA 1
ATOM 647 C C . LYS A 1 88 ? 3.797 5.339 -4.640 1.00 84.50 88 LYS A C 1
ATOM 649 O O . LYS A 1 88 ? 4.022 6.519 -4.393 1.00 84.50 88 LYS A O 1
ATOM 654 N N . PHE A 1 89 ? 4.745 4.417 -4.753 1.00 80.94 89 PHE A N 1
ATOM 655 C CA . PHE A 1 89 ? 6.169 4.648 -4.549 1.00 80.94 89 PHE A CA 1
ATOM 656 C C . PHE A 1 89 ? 6.887 4.415 -5.869 1.00 80.94 89 PHE A C 1
ATOM 658 O O . PHE A 1 89 ? 6.932 3.288 -6.363 1.00 80.94 89 PHE A O 1
ATOM 665 N N . LEU A 1 90 ? 7.439 5.482 -6.442 1.00 77.12 90 LEU A N 1
ATOM 666 C CA . LEU A 1 90 ? 8.353 5.359 -7.570 1.00 77.12 90 LEU A CA 1
ATOM 667 C C . LEU A 1 90 ? 9.707 4.901 -7.031 1.00 77.12 90 LEU A C 1
ATOM 669 O O . LEU A 1 90 ? 10.260 5.536 -6.128 1.00 77.12 90 LEU A O 1
ATOM 673 N N . ILE A 1 91 ? 10.219 3.798 -7.569 1.00 69.62 91 ILE A N 1
ATOM 674 C CA . ILE A 1 91 ? 11.525 3.281 -7.175 1.00 69.62 91 ILE A CA 1
ATOM 675 C C . ILE A 1 91 ? 12.587 4.003 -7.989 1.00 69.62 91 ILE A C 1
ATOM 677 O O . ILE A 1 91 ? 12.609 3.941 -9.220 1.00 69.62 91 ILE A O 1
ATOM 681 N N . GLY A 1 92 ? 13.428 4.750 -7.276 1.00 57.94 92 GLY A N 1
ATOM 682 C CA . GLY A 1 92 ? 14.597 5.394 -7.852 1.00 57.94 92 GLY A CA 1
ATOM 683 C C . GLY A 1 92 ? 15.583 4.319 -8.283 1.00 57.94 92 GLY A C 1
ATOM 684 O O . GLY A 1 92 ? 15.787 3.336 -7.571 1.00 57.94 92 GLY A O 1
ATOM 685 N N . LYS A 1 93 ? 16.175 4.473 -9.469 1.00 47.19 93 LYS A N 1
ATOM 686 C CA . LYS A 1 93 ? 17.336 3.657 -9.837 1.00 47.19 93 LYS A CA 1
ATOM 687 C C . LYS A 1 93 ? 18.451 3.952 -8.815 1.00 47.19 93 LYS A C 1
ATOM 689 O O . LYS A 1 93 ? 18.626 5.134 -8.517 1.00 47.19 93 LYS A O 1
ATOM 694 N N . PRO A 1 94 ? 19.154 2.933 -8.286 1.00 46.75 94 PRO A N 1
ATOM 695 C CA . PRO A 1 94 ? 20.350 3.164 -7.479 1.00 46.75 94 PRO A CA 1
ATOM 696 C C . PRO A 1 94 ? 21.398 3.981 -8.244 1.00 46.75 94 PRO A C 1
ATOM 698 O O . PRO A 1 94 ? 21.406 3.911 -9.500 1.00 46.75 94 PRO A O 1
#

Radius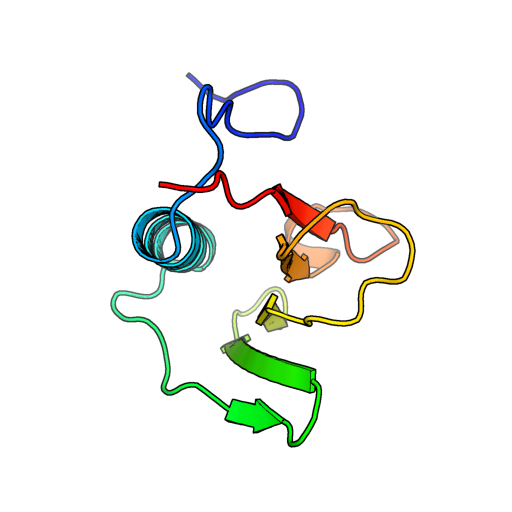 of gyration: 13.25 Å; chains: 1; bounding box: 36×32×32 Å

Sequence (94 aa):
MRPANGCPLFSSGATDVEVKQYFSELTGSTSLPSPRTISGKGDIYVVSTPEGNYTLRNFSSSSGQTGPAWTIDVPKAATGTTYNPEIKFLIGKP

Secondary structure (DSSP, 8-state):
---SSS----TT-B-HHHHHHHHHHHHT-SSPPPPEEETTTEEEEEEEETTEEEEEEE-TT-TTSSS-EEEEE--HHHHT-SS--EEEEEBPP-